Protein AF-A0A2E0IXU2-F1 (afdb_monomer)

Solvent-accessible surface area (backbone atoms only — not comparable to full-atom values): 9593 Å² total; per-residue (Å²): 137,56,73,77,74,40,90,90,52,76,89,87,77,62,71,82,81,47,65,61,58,78,76,94,76,92,84,74,60,66,67,60,42,70,77,34,56,66,55,46,37,51,55,46,48,55,49,46,57,48,31,48,39,56,74,37,98,42,75,66,11,51,50,50,39,30,53,53,7,48,77,71,77,52,38,37,70,58,35,52,55,50,52,74,75,46,93,75,61,58,44,44,58,58,43,47,55,44,60,62,29,67,60,37,50,53,23,48,53,50,51,37,44,52,29,39,80,70,61,67,69,48,94,82,55,86,49,54,38,58,56,7,38,41,36,60,88,85,40,72,46,51,29,83,93,42,65,78,44,71,56,77,51,66,49,40,48,30,50,62,71,73,65,105

Structure (mmCIF, N/CA/C/O backbone):
data_AF-A0A2E0IXU2-F1
#
_entry.id   AF-A0A2E0IXU2-F1
#
loop_
_atom_site.group_PDB
_atom_site.id
_atom_site.type_symbol
_atom_site.label_atom_id
_atom_site.label_alt_id
_atom_site.label_comp_id
_atom_site.label_asym_id
_atom_site.label_entity_id
_atom_site.label_seq_id
_atom_site.pdbx_PDB_ins_code
_atom_site.Cartn_x
_atom_site.Cartn_y
_atom_site.Cartn_z
_atom_site.occupancy
_atom_site.B_iso_or_equiv
_atom_site.auth_seq_id
_atom_site.auth_comp_id
_atom_site.auth_asym_id
_atom_site.auth_atom_id
_atom_site.pdbx_PDB_model_num
ATOM 1 N N . SER A 1 1 ? 22.592 13.723 -6.478 1.00 52.00 1 SER A N 1
ATOM 2 C CA . SER A 1 1 ? 22.986 14.379 -5.223 1.00 52.00 1 SER A CA 1
ATOM 3 C C . SER A 1 1 ? 21.880 14.140 -4.226 1.00 52.00 1 SER A C 1
ATOM 5 O O . SER A 1 1 ? 20.789 14.675 -4.400 1.00 52.00 1 SER A O 1
ATOM 7 N N . THR A 1 2 ? 22.112 13.242 -3.275 1.00 68.00 2 THR A N 1
ATOM 8 C CA . THR A 1 2 ? 21.187 12.994 -2.160 1.00 68.00 2 THR A CA 1
ATOM 9 C C . THR A 1 2 ? 21.536 13.912 -0.986 1.00 68.00 2 THR A C 1
ATOM 11 O O . THR A 1 2 ? 22.639 14.457 -0.912 1.00 68.00 2 THR A O 1
ATOM 14 N N . VAL A 1 3 ? 20.607 14.089 -0.041 1.00 72.75 3 VAL A N 1
ATOM 15 C CA . VAL A 1 3 ? 20.878 14.843 1.200 1.00 72.75 3 VAL A CA 1
ATOM 16 C C . VAL A 1 3 ? 22.057 14.222 1.967 1.00 72.75 3 VAL A C 1
ATOM 18 O O . VAL A 1 3 ? 22.884 14.957 2.499 1.00 72.75 3 VAL A O 1
ATOM 21 N N . ALA A 1 4 ? 22.193 12.891 1.941 1.00 76.56 4 ALA A N 1
ATOM 22 C CA . ALA A 1 4 ? 23.281 12.156 2.588 1.00 76.56 4 ALA A CA 1
ATOM 23 C C . ALA A 1 4 ? 24.675 12.441 1.990 1.00 76.56 4 ALA A C 1
ATOM 25 O O . ALA A 1 4 ? 25.676 12.356 2.696 1.00 76.56 4 ALA A O 1
ATOM 26 N N . GLU A 1 5 ? 24.761 12.822 0.712 1.00 82.25 5 GLU A N 1
ATOM 27 C CA . GLU A 1 5 ? 26.026 13.182 0.049 1.00 82.25 5 GLU A CA 1
ATOM 28 C C . GLU A 1 5 ? 26.480 14.623 0.352 1.00 82.25 5 GLU A C 1
ATOM 30 O O . GLU A 1 5 ? 27.558 15.043 -0.075 1.00 82.25 5 GLU A O 1
ATOM 35 N N . THR A 1 6 ? 25.674 15.408 1.076 1.00 88.00 6 THR A N 1
ATOM 36 C CA . THR A 1 6 ? 26.001 16.801 1.408 1.00 88.00 6 THR A CA 1
ATOM 37 C C . THR A 1 6 ? 27.010 16.848 2.566 1.00 88.00 6 THR A C 1
ATOM 39 O O . THR A 1 6 ? 26.725 16.310 3.636 1.00 88.00 6 THR A O 1
ATOM 42 N N . PRO A 1 7 ? 28.182 17.506 2.422 1.00 92.38 7 PRO A N 1
ATOM 43 C CA . PRO A 1 7 ? 29.169 17.592 3.498 1.00 92.38 7 PRO A CA 1
ATOM 44 C C . PRO A 1 7 ? 28.578 18.173 4.790 1.00 92.38 7 PRO A C 1
ATOM 46 O O . PRO A 1 7 ? 28.007 19.261 4.785 1.00 92.38 7 PRO A O 1
ATOM 49 N N . GLY A 1 8 ? 28.739 17.450 5.900 1.00 92.06 8 GLY A N 1
ATOM 50 C CA . GLY A 1 8 ? 28.187 17.831 7.205 1.00 92.06 8 GLY A CA 1
ATOM 51 C C . GLY A 1 8 ? 26.725 17.429 7.434 1.00 92.06 8 GLY A C 1
ATOM 52 O O . GLY A 1 8 ? 26.193 17.716 8.504 1.00 92.06 8 GLY A O 1
ATOM 53 N N . ALA A 1 9 ? 26.072 16.763 6.476 1.00 92.31 9 ALA A N 1
ATOM 54 C CA . ALA A 1 9 ? 24.782 16.129 6.714 1.00 92.31 9 ALA A CA 1
ATOM 55 C C . ALA A 1 9 ? 24.942 14.858 7.563 1.00 92.31 9 ALA A C 1
ATOM 57 O O . ALA A 1 9 ? 25.915 14.113 7.435 1.00 92.31 9 ALA A O 1
ATOM 58 N N . HIS A 1 10 ? 23.952 14.609 8.419 1.00 89.62 10 HIS A N 1
ATOM 59 C CA . HIS A 1 10 ? 23.858 13.414 9.247 1.00 89.62 10 HIS A CA 1
ATOM 60 C C . HIS A 1 10 ? 22.457 12.825 9.100 1.00 89.62 10 HIS A C 1
ATOM 62 O O . HIS A 1 10 ? 21.467 13.518 9.338 1.00 89.62 10 HIS A O 1
ATOM 68 N N . GLU A 1 11 ? 22.374 11.555 8.711 1.00 88.31 11 GLU A N 1
ATOM 69 C CA . GLU A 1 11 ? 21.107 10.832 8.691 1.00 88.31 11 GLU A CA 1
ATOM 70 C C . GLU A 1 11 ? 20.684 10.515 10.128 1.00 88.31 11 GLU A C 1
ATOM 72 O O . GLU A 1 11 ? 21.419 9.880 10.883 1.00 88.31 11 GLU A O 1
ATOM 77 N N . ILE A 1 12 ? 19.508 11.005 10.516 1.00 91.75 12 ILE A N 1
ATOM 78 C CA . ILE A 1 12 ? 18.922 10.768 11.843 1.00 91.75 12 ILE A CA 1
ATOM 79 C C . ILE A 1 12 ? 17.751 9.786 11.793 1.00 91.75 12 ILE A C 1
ATOM 81 O O . ILE A 1 12 ? 17.352 9.257 12.827 1.00 91.75 12 ILE A O 1
ATOM 85 N N . PHE A 1 13 ? 17.188 9.571 10.605 1.00 90.31 13 PHE A N 1
ATOM 86 C CA . PHE A 1 13 ? 16.049 8.704 10.363 1.00 90.31 13 PHE A CA 1
ATOM 87 C C . PHE A 1 13 ? 15.941 8.391 8.869 1.00 90.31 13 PHE A C 1
ATOM 89 O O . PHE A 1 13 ? 16.149 9.278 8.040 1.00 90.31 13 PHE A O 1
ATOM 96 N N . ASP A 1 14 ? 15.536 7.165 8.553 1.00 88.31 14 ASP A N 1
ATOM 97 C CA . ASP A 1 14 ? 15.106 6.747 7.222 1.00 88.31 14 ASP A CA 1
ATOM 98 C C . ASP A 1 14 ? 13.870 5.836 7.359 1.00 88.31 14 ASP A C 1
ATOM 100 O O . ASP A 1 14 ? 13.690 5.150 8.370 1.00 88.31 14 ASP A O 1
ATOM 104 N N . SER A 1 15 ? 12.997 5.840 6.351 1.00 89.25 15 SER A N 1
ATOM 105 C CA . SER A 1 15 ? 11.743 5.078 6.346 1.00 89.25 15 SER A CA 1
ATOM 106 C C . SER A 1 15 ? 11.907 3.561 6.497 1.00 89.25 15 SER A C 1
ATOM 108 O O . SER A 1 15 ? 10.954 2.901 6.916 1.00 89.25 15 SER A O 1
ATOM 110 N N . SER A 1 16 ? 13.085 2.992 6.226 1.00 89.00 16 SER A N 1
ATOM 111 C CA . SER A 1 16 ? 13.376 1.574 6.470 1.00 89.00 16 SER A CA 1
ATOM 112 C C . SER A 1 16 ? 13.223 1.183 7.946 1.00 89.00 16 SER A C 1
ATOM 114 O O . SER A 1 16 ? 12.970 0.019 8.253 1.00 89.00 16 SER A O 1
ATOM 116 N N . GLN A 1 17 ? 13.283 2.161 8.859 1.00 92.31 17 GLN A N 1
ATOM 117 C CA . GLN A 1 17 ? 13.093 1.975 10.299 1.00 92.31 17 GLN A CA 1
ATOM 118 C C . GLN A 1 17 ? 11.617 1.824 10.712 1.00 92.31 17 GLN A C 1
ATOM 120 O O . GLN A 1 17 ? 11.342 1.428 11.843 1.00 92.31 17 GLN A O 1
ATOM 125 N N . ILE A 1 18 ? 10.662 2.114 9.819 1.00 94.06 18 ILE A N 1
ATOM 126 C CA . ILE A 1 18 ? 9.210 1.991 10.054 1.00 94.06 18 ILE A CA 1
ATOM 127 C C . ILE A 1 18 ? 8.539 1.157 8.951 1.00 94.06 18 ILE A C 1
ATOM 129 O O . ILE A 1 18 ? 7.619 1.623 8.265 1.00 94.06 18 ILE A O 1
ATOM 133 N N . PRO A 1 19 ? 8.976 -0.095 8.736 1.00 92.56 19 PRO A N 1
ATOM 134 C CA . PRO A 1 19 ? 8.507 -0.884 7.610 1.00 92.56 19 PRO A CA 1
ATOM 135 C C . PRO A 1 19 ? 6.982 -1.037 7.645 1.00 92.56 19 PRO A C 1
ATOM 137 O O . PRO A 1 19 ? 6.364 -1.189 8.699 1.00 92.56 19 PRO A O 1
ATOM 140 N N . GLY A 1 20 ? 6.371 -0.917 6.470 1.00 94.06 20 GLY A N 1
ATOM 141 C CA . GLY A 1 20 ? 4.927 -1.000 6.291 1.00 94.06 20 GLY A CA 1
ATOM 142 C C . GLY A 1 20 ? 4.128 0.234 6.717 1.00 94.06 20 GLY A C 1
ATOM 143 O O . GLY A 1 20 ? 2.937 0.265 6.435 1.00 94.06 20 GLY A O 1
ATOM 144 N N . HIS A 1 21 ? 4.707 1.263 7.342 1.00 95.38 21 HIS A N 1
ATOM 145 C CA . HIS A 1 21 ? 3.938 2.440 7.784 1.00 95.38 21 HIS A CA 1
ATOM 146 C C . HIS A 1 21 ? 3.584 3.383 6.628 1.00 95.38 21 HIS A C 1
ATOM 148 O O . HIS A 1 21 ? 2.500 3.962 6.618 1.0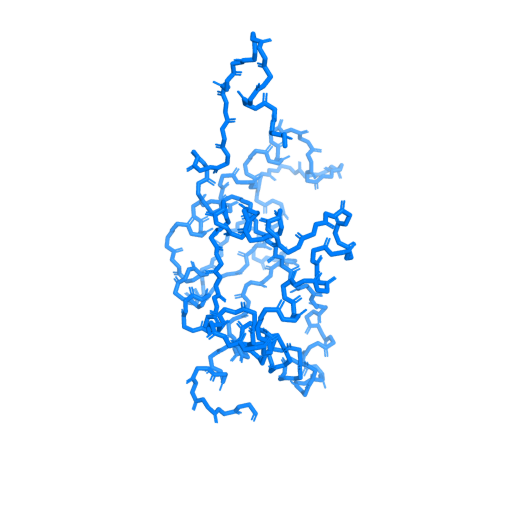0 95.38 21 HIS A O 1
ATOM 154 N N . ILE A 1 22 ? 4.467 3.494 5.635 1.00 93.31 22 ILE A N 1
ATOM 155 C CA . ILE A 1 22 ? 4.258 4.297 4.426 1.00 93.31 22 ILE A CA 1
ATOM 156 C C . ILE A 1 22 ? 3.825 3.352 3.304 1.00 93.31 22 ILE A C 1
ATOM 158 O O . ILE A 1 22 ? 4.527 2.386 3.006 1.00 93.31 22 ILE A O 1
ATOM 162 N N . LYS A 1 23 ? 2.651 3.606 2.721 1.00 93.00 23 LYS A N 1
ATOM 163 C CA . LYS A 1 23 ? 2.068 2.801 1.642 1.00 93.00 23 LYS A CA 1
ATOM 164 C C . LYS A 1 23 ? 1.467 3.732 0.596 1.00 93.00 23 LYS A C 1
ATOM 166 O O . LYS A 1 23 ? 0.636 4.568 0.948 1.00 93.00 23 LYS A O 1
ATOM 171 N N . ASP A 1 24 ? 1.818 3.533 -0.666 1.00 92.44 24 ASP A N 1
ATOM 172 C CA . ASP A 1 24 ? 1.092 4.142 -1.776 1.00 92.44 24 ASP A CA 1
ATOM 173 C C . ASP A 1 24 ? -0.108 3.265 -2.124 1.00 92.44 24 ASP A C 1
ATOM 175 O O . ASP A 1 24 ? 0.030 2.069 -2.383 1.00 92.44 24 ASP A O 1
ATOM 179 N N . LEU A 1 25 ? -1.303 3.853 -2.087 1.00 94.12 25 LEU A N 1
ATOM 180 C CA . LEU A 1 25 ? -2.561 3.136 -2.268 1.00 94.12 25 LEU A CA 1
ATOM 181 C C . LEU A 1 25 ? -3.374 3.765 -3.395 1.00 94.12 25 LEU A C 1
ATOM 183 O O . LEU A 1 25 ? -3.545 4.982 -3.455 1.00 94.12 25 LEU A O 1
ATOM 187 N N . THR A 1 26 ? -3.961 2.918 -4.239 1.00 94.50 26 THR A N 1
ATOM 188 C CA . THR A 1 26 ? -5.085 3.325 -5.087 1.00 94.50 26 THR A CA 1
ATOM 189 C C . THR A 1 26 ? -6.373 3.123 -4.300 1.00 94.50 26 THR A C 1
ATOM 191 O O . THR A 1 26 ? -6.692 2.005 -3.904 1.00 94.50 26 THR A O 1
ATOM 194 N N . LEU A 1 27 ? -7.114 4.206 -4.068 1.00 96.19 27 LEU A N 1
ATOM 195 C CA . LEU A 1 27 ? -8.357 4.186 -3.300 1.00 96.19 27 LEU A CA 1
ATOM 196 C C . LEU A 1 27 ? -9.562 4.346 -4.229 1.00 96.19 27 LEU A C 1
ATOM 198 O O . LEU A 1 27 ? -9.602 5.240 -5.074 1.00 96.19 27 LEU A O 1
ATOM 202 N N . VAL A 1 28 ? -10.567 3.494 -4.039 1.00 97.44 28 VAL A N 1
ATOM 203 C CA . VAL A 1 28 ? -11.834 3.525 -4.778 1.00 97.44 28 VAL A CA 1
ATOM 204 C C . VAL A 1 28 ? -12.980 3.525 -3.771 1.00 97.44 28 VAL A C 1
ATOM 206 O O . VAL A 1 28 ? -12.924 2.843 -2.750 1.00 97.44 28 VAL A O 1
ATOM 209 N N . ASN A 1 29 ? -14.039 4.287 -4.050 1.00 98.06 29 ASN A N 1
ATOM 210 C CA . ASN A 1 29 ? -15.242 4.259 -3.223 1.00 98.06 29 ASN A CA 1
ATOM 211 C C . ASN A 1 29 ? -15.864 2.848 -3.217 1.00 98.06 29 ASN A C 1
ATOM 213 O O . ASN A 1 29 ? -16.115 2.274 -4.278 1.00 98.06 29 ASN A O 1
ATOM 217 N N . THR A 1 30 ? -16.146 2.319 -2.024 1.00 97.31 30 THR A N 1
ATOM 218 C CA . THR A 1 30 ? -16.644 0.950 -1.829 1.00 97.31 30 THR A CA 1
ATOM 219 C C . THR A 1 30 ? -17.923 0.655 -2.616 1.00 97.31 30 THR A C 1
ATOM 221 O O . THR A 1 30 ? -18.016 -0.390 -3.257 1.00 97.31 30 THR A O 1
ATOM 224 N N . GLU A 1 31 ? -18.895 1.567 -2.624 1.00 97.88 31 GLU A N 1
ATOM 225 C CA . GLU A 1 31 ? -20.174 1.340 -3.308 1.00 97.88 31 GLU A CA 1
ATOM 226 C C . GLU A 1 31 ? -20.018 1.402 -4.829 1.00 97.88 31 GLU A C 1
ATOM 228 O O . GLU A 1 31 ? -20.569 0.564 -5.545 1.00 97.88 31 GLU A O 1
ATOM 233 N N . THR A 1 32 ? -19.182 2.315 -5.330 1.00 98.19 32 THR A N 1
ATOM 234 C CA . THR A 1 32 ? -18.818 2.352 -6.753 1.00 98.19 32 THR A CA 1
ATOM 235 C C . THR A 1 32 ? -18.161 1.049 -7.198 1.00 98.19 32 THR A C 1
ATOM 237 O O . THR A 1 32 ? -18.524 0.525 -8.254 1.00 98.19 32 THR A O 1
ATOM 240 N N . LEU A 1 33 ? -17.222 0.514 -6.410 1.00 98.00 33 LEU A N 1
ATOM 241 C CA . LEU A 1 33 ? -16.508 -0.720 -6.739 1.00 98.00 33 LEU A CA 1
ATOM 242 C C . LEU A 1 33 ? -17.441 -1.938 -6.733 1.00 98.00 33 LEU A C 1
ATOM 244 O O . LEU A 1 33 ? -17.409 -2.727 -7.675 1.00 98.00 33 LEU A O 1
ATOM 248 N N . LYS A 1 34 ? -18.326 -2.056 -5.733 1.00 97.44 34 LYS A N 1
ATOM 249 C CA . LYS A 1 34 ? -19.350 -3.117 -5.671 1.00 97.44 34 LYS A CA 1
ATOM 250 C C . LYS A 1 34 ? -20.308 -3.065 -6.859 1.00 97.44 34 LYS A C 1
ATOM 252 O O . LYS A 1 34 ? -20.623 -4.098 -7.441 1.00 97.44 34 LYS A O 1
ATOM 257 N N . ALA A 1 35 ? -20.768 -1.868 -7.222 1.00 98.44 35 ALA A N 1
ATOM 258 C CA . ALA A 1 35 ? -21.675 -1.681 -8.351 1.00 98.44 35 ALA A CA 1
ATOM 259 C C . ALA A 1 35 ? -20.990 -1.921 -9.707 1.00 98.44 35 ALA A C 1
ATOM 261 O O . ALA A 1 35 ? -21.666 -2.247 -10.681 1.00 98.44 35 ALA A O 1
ATOM 262 N N . ASN A 1 36 ? -19.660 -1.779 -9.781 1.00 97.88 36 ASN A N 1
ATOM 263 C CA . ASN A 1 36 ? -18.897 -1.878 -11.024 1.00 97.88 36 ASN A CA 1
ATOM 264 C C . ASN A 1 36 ? -17.642 -2.761 -10.872 1.00 97.88 36 ASN A C 1
ATOM 266 O O . ASN A 1 36 ? -16.528 -2.246 -10.971 1.00 97.88 36 ASN A O 1
ATOM 270 N N . PRO A 1 37 ? -17.763 -4.095 -10.728 1.00 97.69 37 PRO A N 1
ATOM 271 C CA . PRO A 1 37 ? -16.594 -4.962 -10.549 1.00 97.69 37 PRO A CA 1
ATOM 272 C C . PRO A 1 37 ? -15.591 -4.920 -11.711 1.00 97.69 37 PRO A C 1
ATOM 274 O O . PRO A 1 37 ? -14.396 -5.137 -11.523 1.00 97.69 37 P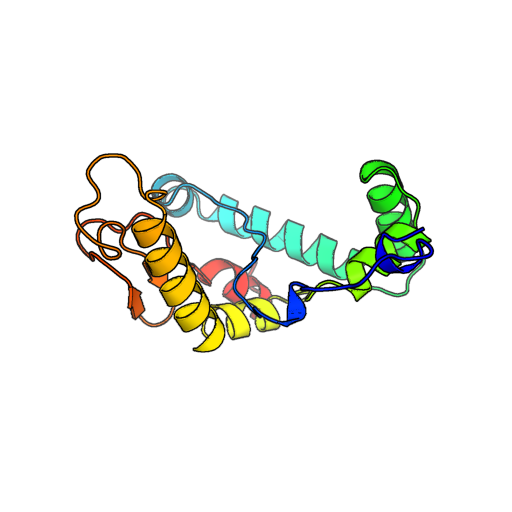RO A O 1
ATOM 277 N N . ALA A 1 38 ? -16.055 -4.591 -12.921 1.00 98.19 38 ALA A N 1
ATOM 278 C CA . ALA A 1 38 ? -15.186 -4.378 -14.077 1.00 98.19 38 ALA A CA 1
ATOM 279 C C . ALA A 1 38 ? -14.163 -3.247 -13.855 1.00 98.19 38 ALA A C 1
ATOM 281 O O . ALA A 1 38 ? -13.064 -3.319 -14.398 1.00 98.19 38 ALA A O 1
ATOM 282 N N . LEU A 1 39 ? -14.486 -2.241 -13.028 1.00 98.19 39 LEU A N 1
ATOM 283 C CA . LEU A 1 39 ? -13.549 -1.185 -12.643 1.00 98.19 39 LEU A CA 1
ATOM 284 C C . LEU A 1 39 ? -12.372 -1.759 -11.848 1.00 98.19 39 LEU A C 1
ATOM 286 O O . LEU A 1 39 ? -11.227 -1.462 -12.170 1.00 98.19 39 LEU A O 1
ATOM 290 N N . GLY A 1 40 ? -12.646 -2.599 -10.844 1.00 97.88 40 GLY A N 1
ATOM 291 C CA . GLY A 1 40 ? -11.607 -3.238 -10.033 1.00 97.88 40 GLY A CA 1
ATOM 292 C C . GLY A 1 40 ? -10.674 -4.099 -10.877 1.00 97.88 40 GLY A C 1
ATOM 293 O O . GLY A 1 40 ? -9.456 -3.967 -10.781 1.00 97.88 40 GLY A O 1
ATOM 294 N N . LYS A 1 41 ? -11.247 -4.901 -11.783 1.00 98.31 41 LYS A N 1
ATOM 295 C CA . LYS A 1 41 ? -10.468 -5.709 -12.731 1.00 98.31 41 LYS A CA 1
ATOM 296 C C . LYS A 1 41 ? -9.581 -4.853 -13.631 1.00 98.31 41 LYS A C 1
ATOM 298 O O . LYS A 1 41 ? -8.402 -5.147 -13.771 1.00 98.31 41 LYS A O 1
ATOM 303 N N . ALA A 1 42 ? -10.134 -3.788 -14.212 1.00 98.19 42 ALA A N 1
ATOM 304 C CA . ALA A 1 42 ? -9.394 -2.912 -15.114 1.00 98.19 42 ALA A CA 1
ATOM 305 C C . ALA A 1 42 ? -8.252 -2.174 -14.401 1.00 98.19 42 ALA A C 1
ATOM 307 O O . ALA A 1 42 ? -7.145 -2.121 -14.928 1.00 98.19 42 ALA A O 1
ATOM 308 N N . LEU A 1 43 ? -8.500 -1.636 -13.200 1.00 98.00 43 LEU A N 1
ATOM 309 C CA . LEU A 1 43 ? -7.479 -0.936 -12.415 1.00 98.00 43 LEU A CA 1
ATOM 310 C C . LEU A 1 43 ? -6.339 -1.875 -12.013 1.00 98.00 43 LEU A C 1
ATOM 312 O O . LEU A 1 43 ? -5.175 -1.538 -12.215 1.00 98.00 43 LEU A O 1
ATOM 316 N N . VAL A 1 44 ? -6.663 -3.056 -11.480 1.00 98.19 44 VAL A N 1
ATOM 317 C CA . VAL A 1 44 ? -5.648 -4.027 -11.048 1.00 98.19 44 VAL A CA 1
ATOM 318 C C . VAL A 1 44 ? -4.903 -4.633 -12.237 1.00 98.19 44 VAL A C 1
ATOM 320 O O . VAL A 1 44 ? -3.682 -4.756 -12.179 1.00 98.19 44 VAL A O 1
ATOM 323 N N . GLY A 1 45 ? -5.602 -4.960 -13.327 1.00 98.00 45 GLY A N 1
ATOM 324 C CA . GLY A 1 45 ? -4.982 -5.468 -14.550 1.00 98.00 45 GLY A CA 1
ATOM 325 C C . GLY A 1 45 ? -3.985 -4.477 -15.138 1.00 98.00 45 GLY A C 1
ATOM 326 O O . GLY A 1 45 ? -2.814 -4.809 -15.295 1.00 98.00 45 GLY A O 1
ATOM 327 N N . ALA A 1 46 ? -4.410 -3.229 -15.352 1.00 97.69 46 ALA A N 1
ATOM 328 C CA . ALA A 1 46 ? -3.526 -2.186 -15.870 1.00 97.69 46 ALA A CA 1
ATOM 329 C C . ALA A 1 46 ? -2.328 -1.919 -14.941 1.00 97.69 46 ALA A C 1
ATOM 331 O O . ALA A 1 46 ? -1.214 -1.691 -15.416 1.00 97.69 46 ALA A O 1
ATOM 332 N N . TRP A 1 47 ? -2.535 -1.963 -13.620 1.00 97.62 47 TRP A N 1
ATOM 333 C CA . TRP A 1 47 ? -1.454 -1.800 -12.650 1.00 97.62 47 TRP A CA 1
ATOM 334 C C . TRP A 1 47 ? -0.390 -2.891 -12.785 1.00 97.62 47 TRP A C 1
ATOM 336 O O . TRP A 1 47 ? 0.792 -2.568 -12.885 1.00 97.62 47 TRP A O 1
ATOM 346 N N . TYR A 1 48 ? -0.784 -4.168 -12.833 1.00 97.75 48 TYR A N 1
ATOM 347 C CA . TYR A 1 48 ? 0.183 -5.266 -12.907 1.00 97.75 48 TYR A CA 1
ATOM 348 C C . TYR A 1 48 ? 0.788 -5.471 -14.298 1.00 97.75 48 TYR A C 1
ATOM 350 O O . TYR A 1 48 ? 1.943 -5.886 -14.381 1.00 97.75 48 TYR A O 1
ATOM 358 N N . GLU A 1 49 ? 0.095 -5.099 -15.376 1.00 96.19 49 GLU A N 1
ATOM 359 C CA . GLU A 1 49 ? 0.716 -4.963 -16.702 1.00 96.19 49 GLU A CA 1
ATOM 360 C C . GLU A 1 49 ? 1.852 -3.930 -16.668 1.00 96.19 49 GLU A C 1
ATOM 362 O O . GLU A 1 49 ? 2.966 -4.201 -17.121 1.00 96.19 49 GLU A O 1
ATOM 367 N N . MET A 1 50 ? 1.605 -2.764 -16.060 1.00 95.56 50 MET A N 1
ATOM 368 C CA . MET A 1 50 ? 2.621 -1.722 -15.918 1.00 95.56 50 MET A CA 1
ATOM 369 C C . MET A 1 50 ? 3.759 -2.144 -14.981 1.00 95.56 50 MET A C 1
ATOM 371 O O . MET A 1 50 ? 4.920 -1.924 -15.316 1.00 95.56 50 MET A O 1
ATOM 375 N N . MET A 1 51 ? 3.464 -2.789 -13.847 1.00 96.44 51 MET A N 1
ATOM 376 C CA . MET A 1 51 ? 4.490 -3.308 -12.929 1.00 96.44 51 MET A CA 1
ATOM 377 C C . MET A 1 51 ? 5.382 -4.361 -13.593 1.00 96.44 51 MET A C 1
ATOM 379 O O . MET A 1 51 ? 6.588 -4.374 -13.340 1.00 96.44 51 MET A O 1
ATOM 383 N N . ALA A 1 52 ? 4.820 -5.212 -14.459 1.00 96.31 52 ALA A N 1
ATOM 384 C CA . ALA A 1 52 ? 5.587 -6.197 -15.216 1.00 96.31 52 ALA A CA 1
ATOM 385 C C . ALA A 1 52 ? 6.585 -5.522 -16.168 1.00 96.31 52 ALA A C 1
ATOM 387 O O . ALA A 1 52 ? 7.764 -5.878 -16.168 1.00 96.31 52 ALA A O 1
ATOM 388 N N . ASP A 1 53 ? 6.151 -4.506 -16.920 1.00 96.56 53 ASP A N 1
ATOM 389 C CA . ASP A 1 53 ? 7.047 -3.706 -17.764 1.00 96.56 53 ASP A CA 1
ATOM 390 C C . ASP A 1 53 ? 8.090 -2.953 -16.921 1.00 96.56 53 ASP A C 1
ATOM 392 O O . ASP A 1 53 ? 9.281 -2.956 -17.245 1.00 96.56 53 ASP A O 1
ATOM 396 N N . LEU A 1 54 ? 7.662 -2.336 -15.816 1.00 96.00 54 LEU A N 1
ATOM 397 C CA . LEU A 1 54 ? 8.505 -1.535 -14.929 1.00 96.00 54 LEU A CA 1
ATOM 398 C C . LEU A 1 54 ? 9.631 -2.357 -14.293 1.00 96.00 54 LEU A C 1
ATOM 400 O O . LEU A 1 54 ? 10.766 -1.881 -14.231 1.00 96.00 54 LEU A O 1
ATOM 404 N N . GLY A 1 55 ? 9.329 -3.572 -13.831 1.00 94.88 55 GLY A N 1
ATOM 405 C CA . GLY A 1 55 ? 10.280 -4.474 -13.177 1.00 94.88 55 GLY A CA 1
ATOM 406 C C . GLY A 1 55 ? 11.160 -5.274 -14.142 1.00 94.88 55 GLY A C 1
ATOM 407 O O . GLY A 1 55 ? 12.127 -5.903 -13.713 1.00 94.88 55 GLY A O 1
ATOM 408 N N . ALA A 1 56 ? 10.862 -5.264 -15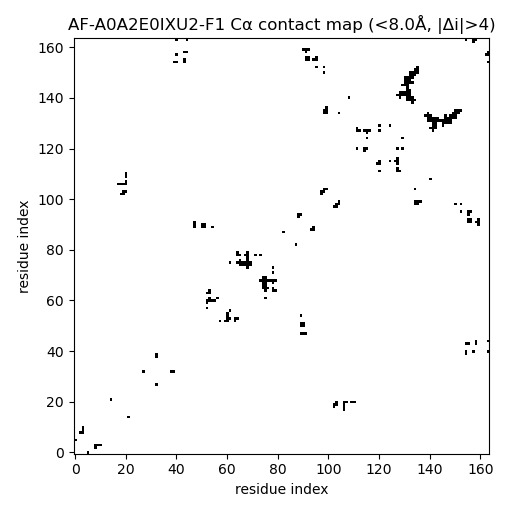.444 1.00 95.69 56 ALA A N 1
ATOM 409 C CA . ALA A 1 56 ? 11.595 -6.057 -16.422 1.00 95.69 56 ALA A CA 1
ATOM 410 C C . ALA A 1 56 ? 12.927 -5.407 -16.842 1.00 95.69 56 ALA A C 1
ATOM 412 O O . ALA A 1 56 ? 13.003 -4.213 -17.161 1.00 95.69 56 ALA A O 1
ATOM 413 N N . ASP A 1 57 ? 13.984 -6.217 -16.964 1.00 95.00 57 ASP A N 1
ATOM 414 C CA . ASP A 1 57 ? 15.233 -5.814 -17.625 1.00 95.00 57 ASP A CA 1
ATOM 415 C C . ASP A 1 57 ? 15.144 -6.016 -19.147 1.00 95.00 57 ASP A C 1
ATOM 417 O O . ASP A 1 57 ? 15.818 -6.840 -19.766 1.00 95.00 57 ASP A O 1
ATOM 421 N N . THR A 1 58 ? 14.232 -5.272 -19.768 1.00 96.94 58 THR A N 1
ATOM 422 C CA . THR A 1 58 ? 14.013 -5.269 -21.219 1.00 96.94 58 THR A CA 1
ATOM 423 C C . THR A 1 58 ? 14.204 -3.866 -21.785 1.00 96.94 58 THR A C 1
ATOM 425 O O . THR A 1 58 ? 14.280 -2.880 -21.050 1.00 96.94 58 THR A O 1
ATOM 428 N N . ALA A 1 59 ? 14.273 -3.748 -23.117 1.00 97.25 59 ALA A N 1
ATOM 429 C CA . ALA A 1 59 ? 14.267 -2.437 -23.770 1.00 97.25 59 ALA A CA 1
ATOM 430 C C . ALA A 1 59 ? 13.020 -1.627 -23.381 1.00 97.25 59 ALA A C 1
ATOM 432 O O . ALA A 1 59 ? 13.143 -0.467 -22.998 1.00 97.25 59 ALA A O 1
ATOM 433 N N . LYS A 1 60 ? 11.853 -2.284 -23.364 1.00 96.31 60 LYS A N 1
ATOM 434 C CA . LYS A 1 60 ? 10.590 -1.687 -22.935 1.00 96.31 60 LYS A CA 1
ATOM 435 C C . LYS A 1 60 ? 10.639 -1.211 -21.481 1.00 96.31 60 LYS A C 1
ATOM 437 O O . LYS A 1 60 ? 10.276 -0.071 -21.213 1.00 96.31 60 LYS A O 1
ATOM 442 N N . GLY A 1 61 ? 11.144 -2.032 -20.559 1.00 97.31 61 GLY A N 1
ATOM 443 C CA . GLY A 1 61 ? 11.268 -1.636 -19.154 1.00 97.31 61 GLY A CA 1
ATOM 444 C C . GLY A 1 61 ? 12.203 -0.442 -18.953 1.00 97.31 61 GLY A C 1
ATOM 445 O O . GLY A 1 61 ? 11.885 0.480 -18.202 1.00 97.31 61 GLY A O 1
ATOM 446 N N . ARG A 1 62 ? 13.318 -0.381 -19.696 1.00 97.19 62 ARG A N 1
ATOM 447 C CA . ARG A 1 62 ? 14.207 0.794 -19.689 1.00 97.19 62 ARG A CA 1
ATOM 448 C C . ARG A 1 62 ? 13.523 2.052 -20.220 1.00 97.19 62 ARG A C 1
ATOM 450 O O . ARG A 1 62 ? 13.740 3.120 -19.655 1.00 97.19 62 ARG A O 1
ATOM 457 N N . GLU A 1 63 ? 12.710 1.940 -21.269 1.00 97.38 63 GLU A N 1
ATOM 458 C CA . GLU A 1 63 ? 11.912 3.058 -21.794 1.00 97.38 63 GLU A CA 1
ATOM 459 C C . GLU A 1 63 ? 10.878 3.544 -20.772 1.00 97.38 63 GLU A C 1
ATOM 461 O O . GLU A 1 63 ? 10.763 4.747 -20.553 1.00 97.38 63 GLU A O 1
ATOM 466 N N . VAL A 1 64 ? 10.176 2.626 -20.099 1.00 97.06 64 VAL A N 1
ATOM 467 C CA . VAL A 1 64 ? 9.208 2.962 -19.040 1.00 97.06 64 VAL A CA 1
ATOM 468 C C . VAL A 1 64 ? 9.896 3.680 -17.879 1.00 97.06 64 VAL A C 1
ATOM 470 O O . VAL A 1 64 ? 9.443 4.748 -17.471 1.00 97.06 64 VAL A O 1
ATOM 473 N N . ARG A 1 65 ? 11.028 3.162 -17.386 1.00 97.69 65 ARG A N 1
ATOM 474 C CA . ARG A 1 65 ? 11.800 3.804 -16.306 1.00 97.69 65 ARG A CA 1
ATOM 475 C C . ARG A 1 65 ? 12.380 5.156 -16.718 1.00 97.69 65 ARG A C 1
ATOM 477 O O . ARG A 1 65 ? 12.437 6.064 -15.896 1.00 97.69 65 ARG A O 1
ATOM 484 N N . ALA A 1 66 ? 12.785 5.321 -17.978 1.00 97.31 66 ALA A N 1
ATOM 485 C CA . ALA A 1 66 ? 13.224 6.615 -18.495 1.00 97.31 66 ALA A CA 1
ATOM 486 C C . ALA A 1 66 ? 12.073 7.629 -18.534 1.00 97.31 66 ALA A C 1
ATOM 488 O O . ALA A 1 66 ? 12.220 8.726 -18.002 1.00 97.31 66 ALA A O 1
ATOM 489 N N . TYR A 1 67 ? 10.922 7.235 -19.082 1.00 97.19 67 TYR A N 1
ATOM 490 C CA . TYR A 1 67 ? 9.728 8.077 -19.151 1.00 97.19 67 TYR A CA 1
ATOM 491 C C . TYR A 1 67 ? 9.248 8.515 -17.760 1.00 97.19 67 TYR A C 1
ATOM 493 O O . TYR A 1 67 ? 9.008 9.698 -17.526 1.00 97.19 67 TYR A O 1
ATOM 501 N N . LEU A 1 68 ? 9.148 7.577 -16.814 1.00 95.44 68 LEU A N 1
ATOM 502 C CA . LEU A 1 68 ? 8.736 7.877 -15.439 1.00 95.44 68 LEU A CA 1
ATOM 503 C C . LEU A 1 68 ? 9.780 8.711 -14.690 1.00 95.44 68 LEU A C 1
ATOM 505 O O . LEU A 1 68 ? 9.406 9.575 -13.897 1.00 95.44 68 LEU A O 1
ATOM 509 N N . GLY A 1 69 ? 11.070 8.516 -14.973 1.00 96.19 69 GLY A N 1
ATOM 510 C CA . GLY A 1 69 ? 12.125 9.374 -14.446 1.00 96.19 69 GLY A CA 1
ATOM 511 C C . GLY A 1 69 ? 12.008 10.819 -14.922 1.00 96.19 69 GLY A C 1
ATOM 512 O O . GLY A 1 69 ? 12.062 11.727 -14.096 1.00 96.19 69 GLY A O 1
ATOM 513 N N . GLU A 1 70 ? 11.763 11.044 -16.215 1.00 96.50 70 GLU A N 1
ATOM 514 C CA . GLU A 1 70 ? 11.507 12.390 -16.750 1.00 96.50 70 GLU A CA 1
ATOM 515 C C . GLU A 1 70 ? 10.250 13.014 -16.126 1.00 96.50 70 GLU A C 1
ATOM 517 O O . GLU A 1 70 ? 10.288 14.156 -15.664 1.00 96.50 70 GLU A O 1
ATOM 522 N N . ALA A 1 71 ? 9.156 12.251 -16.038 1.00 95.00 71 ALA A N 1
ATOM 523 C CA . ALA A 1 71 ? 7.909 12.700 -15.415 1.00 95.00 71 ALA A CA 1
ATOM 524 C C . ALA A 1 71 ? 8.075 13.048 -13.923 1.00 95.00 71 ALA A C 1
ATOM 526 O O . ALA A 1 71 ? 7.387 13.933 -13.417 1.00 95.00 71 ALA A O 1
ATOM 527 N N . SER A 1 72 ? 9.016 12.394 -13.238 1.00 90.94 72 SER A N 1
ATOM 528 C CA . SER A 1 72 ? 9.346 12.626 -11.825 1.00 90.94 72 SER A CA 1
ATOM 529 C C . SER A 1 72 ? 10.406 13.720 -11.618 1.00 90.94 72 SER A C 1
ATOM 531 O O . SER A 1 72 ? 10.893 13.904 -10.503 1.00 90.94 72 SER A O 1
ATOM 533 N N . GLY A 1 73 ? 10.792 14.451 -12.673 1.00 92.00 73 GLY A N 1
ATOM 534 C CA . GLY A 1 73 ? 11.770 15.544 -12.596 1.00 92.00 73 GLY A CA 1
ATOM 535 C C . GLY A 1 73 ? 13.221 15.085 -12.424 1.00 92.00 73 GLY A C 1
ATOM 536 O O . GLY A 1 73 ? 14.062 15.852 -11.957 1.00 92.00 73 GLY A O 1
ATOM 537 N N . THR A 1 74 ? 13.518 13.839 -12.785 1.00 91.62 74 THR A N 1
ATOM 538 C CA . THR A 1 74 ? 14.854 13.237 -12.766 1.00 91.62 74 THR A CA 1
ATOM 539 C C . THR A 1 74 ? 15.186 12.672 -14.157 1.00 91.62 74 THR A C 1
ATOM 541 O O . THR A 1 74 ? 14.746 13.206 -15.173 1.00 91.62 74 THR A O 1
ATOM 544 N N . GLY A 1 75 ? 15.984 11.611 -14.232 1.00 93.88 75 GLY A N 1
ATOM 545 C CA . GLY A 1 75 ? 16.141 10.761 -15.411 1.00 93.88 75 GLY A CA 1
ATOM 546 C C . GLY A 1 75 ? 16.110 9.287 -15.012 1.00 93.88 75 GLY A C 1
ATOM 547 O O . GLY A 1 75 ? 15.937 8.964 -13.837 1.00 93.88 75 GLY A O 1
ATOM 548 N N . ARG A 1 76 ? 16.319 8.382 -15.976 1.00 95.25 76 ARG A N 1
ATOM 549 C CA . ARG A 1 76 ? 16.251 6.925 -15.747 1.00 95.25 76 ARG A CA 1
ATOM 550 C C . ARG A 1 76 ? 17.055 6.463 -14.527 1.00 95.25 76 ARG A C 1
ATOM 552 O O . ARG A 1 76 ? 16.504 5.777 -13.682 1.00 95.25 76 ARG A O 1
ATOM 559 N N . GLU A 1 77 ? 18.324 6.861 -14.424 1.00 94.69 77 GLU A N 1
ATOM 560 C CA . GLU A 1 77 ? 19.203 6.441 -13.319 1.00 94.69 77 GLU A CA 1
ATOM 561 C C . GLU A 1 77 ? 18.713 6.949 -11.959 1.00 94.69 77 GLU A C 1
ATOM 563 O O . GLU A 1 77 ? 18.750 6.222 -10.974 1.00 94.69 77 GLU A O 1
ATOM 568 N N . GLY A 1 78 ? 18.212 8.186 -11.898 1.00 91.94 78 GLY A N 1
ATOM 569 C CA . GLY A 1 78 ? 17.674 8.732 -10.655 1.00 91.94 78 GLY A CA 1
ATOM 570 C C . GLY A 1 78 ? 16.350 8.085 -10.250 1.00 91.94 78 GLY A C 1
ATOM 571 O O . GLY A 1 78 ? 16.096 7.938 -9.060 1.00 91.94 78 GLY A O 1
ATOM 572 N N . TYR A 1 79 ? 15.530 7.667 -11.216 1.00 94.88 79 TYR A N 1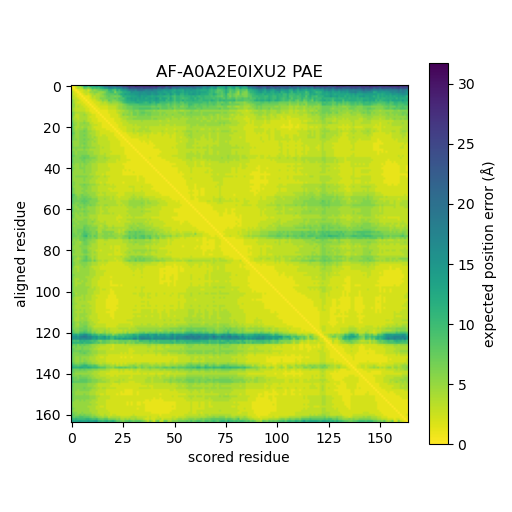
ATOM 573 C CA . TYR A 1 79 ? 14.311 6.906 -10.948 1.00 94.88 79 TYR A CA 1
ATOM 574 C C . TYR A 1 79 ? 14.615 5.468 -10.520 1.00 94.88 79 TYR A C 1
ATOM 576 O O . TYR A 1 79 ? 14.037 4.986 -9.554 1.00 94.88 79 TYR A O 1
ATOM 584 N N . GLU A 1 80 ? 15.577 4.803 -11.166 1.00 94.75 80 GLU A N 1
ATOM 585 C CA . GLU A 1 80 ? 16.078 3.487 -10.744 1.00 94.75 80 GLU A CA 1
ATOM 586 C C . GLU A 1 80 ? 16.618 3.545 -9.303 1.00 94.75 80 GLU A C 1
ATOM 588 O O . GLU A 1 80 ? 16.229 2.723 -8.479 1.00 94.75 80 GLU A O 1
ATOM 593 N N . ALA A 1 81 ? 17.374 4.588 -8.944 1.00 91.81 81 ALA A N 1
ATOM 594 C CA . ALA A 1 81 ? 17.829 4.794 -7.567 1.00 91.81 81 ALA A CA 1
ATOM 595 C C . ALA A 1 81 ? 16.679 5.015 -6.561 1.00 91.81 81 ALA A C 1
ATOM 597 O O . ALA A 1 81 ? 16.793 4.619 -5.403 1.00 91.81 81 ALA A O 1
ATOM 598 N N . GLN A 1 82 ? 15.569 5.641 -6.976 1.00 89.94 82 GLN A N 1
ATOM 599 C CA . GLN A 1 82 ? 14.369 5.740 -6.136 1.00 89.94 82 GLN A CA 1
ATOM 600 C C . GLN A 1 82 ? 13.722 4.367 -5.944 1.00 89.94 82 GLN A C 1
ATOM 602 O O . GLN A 1 82 ? 13.397 4.014 -4.813 1.00 89.94 82 GLN A O 1
ATOM 607 N N . LEU A 1 83 ? 13.562 3.587 -7.022 1.00 92.38 83 LEU A N 1
ATOM 608 C CA . LEU A 1 83 ? 13.000 2.231 -6.967 1.00 92.38 83 LEU A CA 1
ATOM 609 C C . LEU A 1 83 ? 13.814 1.315 -6.045 1.00 92.38 83 LEU A C 1
ATOM 611 O O . LEU A 1 83 ? 13.218 0.562 -5.280 1.00 92.38 83 LEU A O 1
ATOM 615 N N . ASP A 1 84 ? 15.144 1.423 -6.057 1.00 90.69 84 ASP A N 1
ATOM 616 C CA . ASP A 1 84 ? 16.033 0.647 -5.180 1.00 90.69 84 ASP A CA 1
ATOM 617 C C . ASP A 1 84 ? 15.824 0.957 -3.687 1.00 90.69 84 ASP A C 1
ATOM 619 O O . ASP A 1 84 ? 16.028 0.094 -2.831 1.00 90.69 84 ASP A O 1
ATOM 623 N N . GLY A 1 85 ? 15.393 2.180 -3.364 1.00 87.62 85 GLY A N 1
ATOM 624 C CA . GLY A 1 85 ? 15.052 2.598 -2.003 1.00 87.62 85 GLY A CA 1
ATOM 625 C C . GLY A 1 85 ? 13.632 2.225 -1.566 1.00 87.62 85 GLY A C 1
ATOM 626 O O . GLY A 1 85 ? 13.278 2.442 -0.407 1.00 87.62 85 GLY A O 1
ATOM 627 N N . MET A 1 86 ? 12.804 1.682 -2.464 1.00 88.88 86 MET A N 1
ATOM 628 C CA . MET A 1 86 ? 11.392 1.392 -2.211 1.00 88.88 86 MET A CA 1
ATOM 629 C C . MET A 1 86 ? 11.112 -0.110 -2.203 1.00 88.88 86 MET A C 1
ATOM 631 O O . MET A 1 86 ? 11.596 -0.885 -3.028 1.00 88.88 86 MET A O 1
ATOM 635 N N . LYS A 1 87 ? 10.241 -0.546 -1.288 1.00 91.88 87 LYS A N 1
ATOM 636 C CA . LYS A 1 87 ? 9.689 -1.901 -1.341 1.00 91.88 87 LYS A CA 1
ATOM 637 C C . LYS A 1 87 ? 8.576 -1.947 -2.384 1.00 91.88 87 LYS A C 1
ATOM 639 O O . LYS A 1 87 ? 7.428 -1.631 -2.094 1.00 91.88 87 LYS A O 1
ATOM 644 N N . MET A 1 88 ? 8.926 -2.375 -3.590 1.00 94.19 88 MET A N 1
ATOM 645 C CA . MET A 1 88 ? 7.962 -2.559 -4.672 1.00 94.19 88 MET A CA 1
ATOM 646 C C . MET A 1 88 ? 7.229 -3.902 -4.552 1.00 94.19 88 MET A C 1
ATOM 648 O O . MET A 1 88 ? 7.839 -4.944 -4.290 1.00 94.19 88 MET A O 1
ATOM 652 N N . PHE A 1 89 ? 5.918 -3.881 -4.798 1.00 96.25 89 PHE A N 1
ATOM 653 C CA . PHE A 1 89 ? 5.064 -5.067 -4.896 1.00 96.25 89 PHE A CA 1
ATOM 654 C C . PHE A 1 89 ? 4.769 -5.364 -6.371 1.00 96.25 89 PHE A C 1
ATOM 656 O O . PHE A 1 89 ? 3.683 -5.091 -6.873 1.00 96.25 89 PHE A O 1
ATOM 663 N N . TYR A 1 90 ? 5.778 -5.873 -7.084 1.00 96.88 90 TYR A N 1
ATOM 664 C CA . TYR A 1 90 ? 5.707 -6.089 -8.536 1.00 96.88 90 TYR A CA 1
ATOM 665 C C . TYR A 1 90 ? 4.692 -7.157 -8.967 1.00 96.88 90 TYR A C 1
ATOM 667 O O . TYR A 1 90 ? 4.290 -7.173 -10.128 1.00 96.88 90 TYR A O 1
ATOM 675 N N . THR A 1 91 ? 4.295 -8.056 -8.062 1.00 97.56 91 THR A N 1
ATOM 676 C CA . THR A 1 91 ? 3.346 -9.137 -8.346 1.00 97.56 91 THR A CA 1
ATOM 677 C C . THR A 1 91 ? 2.118 -9.054 -7.440 1.00 97.56 91 THR A C 1
ATOM 679 O O . THR A 1 91 ? 2.236 -8.571 -6.307 1.00 97.56 91 THR A O 1
ATOM 682 N N . PRO A 1 92 ? 0.958 -9.562 -7.900 1.00 97.94 92 PRO A N 1
ATOM 683 C CA . PRO A 1 92 ? -0.245 -9.624 -7.079 1.00 97.94 92 PRO A CA 1
ATOM 684 C C . PRO A 1 92 ? -0.027 -10.373 -5.766 1.00 97.94 92 PRO A C 1
ATOM 686 O O . PRO A 1 92 ? -0.372 -9.844 -4.712 1.00 97.94 92 PRO A O 1
ATOM 689 N N . ASP A 1 93 ? 0.623 -11.540 -5.813 1.00 98.25 93 ASP A N 1
ATOM 690 C CA . ASP A 1 93 ? 0.907 -12.352 -4.624 1.00 98.25 93 ASP A CA 1
ATOM 691 C C . ASP A 1 93 ? 1.699 -11.573 -3.570 1.00 98.25 93 ASP A C 1
ATOM 693 O O . ASP A 1 93 ? 1.329 -11.559 -2.402 1.00 98.25 93 ASP A O 1
ATOM 697 N N . ALA A 1 94 ? 2.737 -10.833 -3.980 1.00 97.81 94 ALA A N 1
ATOM 698 C CA . ALA A 1 94 ? 3.556 -10.069 -3.043 1.00 97.81 94 ALA A CA 1
ATOM 699 C C . ALA A 1 94 ? 2.755 -8.970 -2.324 1.00 97.81 94 ALA A C 1
ATOM 701 O O . ALA A 1 94 ? 2.999 -8.698 -1.146 1.00 97.81 94 ALA A O 1
ATOM 702 N N . ALA A 1 95 ? 1.814 -8.324 -3.021 1.00 97.44 95 ALA A N 1
ATOM 703 C CA . ALA A 1 95 ? 0.933 -7.328 -2.417 1.00 97.44 95 ALA A CA 1
ATOM 704 C C . ALA A 1 95 ? -0.089 -7.975 -1.470 1.00 97.44 95 ALA A C 1
ATOM 706 O O . ALA A 1 95 ? -0.313 -7.462 -0.373 1.00 97.44 95 ALA A O 1
ATOM 707 N N . ILE A 1 96 ? -0.687 -9.101 -1.870 1.00 97.94 96 ILE A N 1
ATOM 708 C CA . ILE A 1 96 ? -1.658 -9.852 -1.057 1.00 97.94 96 ILE A CA 1
ATOM 709 C C . ILE A 1 96 ? -1.002 -10.358 0.228 1.00 97.94 96 ILE A C 1
ATOM 711 O O . ILE A 1 96 ? -1.557 -10.144 1.310 1.00 97.94 96 ILE A O 1
ATOM 715 N N . ASP A 1 97 ? 0.183 -10.959 0.121 1.00 98.12 97 ASP A N 1
ATOM 716 C CA . ASP A 1 97 ? 0.968 -11.455 1.253 1.00 98.12 97 ASP A CA 1
ATOM 717 C C . ASP A 1 97 ? 1.241 -10.336 2.256 1.00 98.12 97 ASP A C 1
ATOM 719 O O . ASP A 1 97 ? 1.027 -10.501 3.458 1.00 98.12 97 ASP A O 1
ATOM 723 N N . PHE A 1 98 ? 1.669 -9.165 1.773 1.00 97.50 98 PHE A N 1
ATOM 724 C CA . PHE A 1 98 ? 1.925 -8.025 2.644 1.00 97.50 98 PHE A CA 1
ATOM 725 C C . PHE A 1 98 ? 0.650 -7.514 3.312 1.00 97.50 98 PHE A C 1
ATOM 727 O O . PHE A 1 98 ? 0.623 -7.383 4.533 1.00 97.50 98 PHE A O 1
ATOM 734 N N . ILE A 1 99 ? -0.411 -7.249 2.552 1.00 97.38 99 ILE A N 1
ATOM 735 C CA . ILE A 1 99 ? -1.658 -6.694 3.094 1.00 97.38 99 ILE A CA 1
ATOM 736 C C . ILE A 1 99 ? -2.335 -7.651 4.088 1.00 97.38 99 ILE A C 1
ATOM 738 O O . ILE A 1 99 ? -2.979 -7.192 5.029 1.00 97.38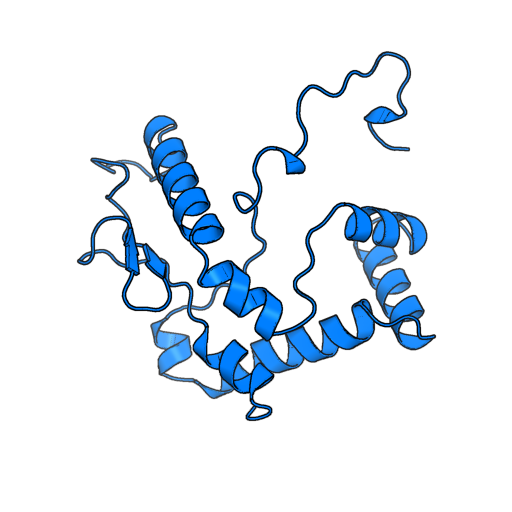 99 ILE A O 1
ATOM 742 N N . SER A 1 100 ? -2.144 -8.960 3.926 1.00 97.25 100 SER A N 1
ATOM 743 C CA . SER A 1 100 ? -2.674 -9.987 4.834 1.00 97.25 100 SER A CA 1
ATOM 744 C C . SER A 1 100 ? -1.765 -10.262 6.043 1.00 97.25 100 SER A C 1
ATOM 746 O O . SER A 1 100 ? -2.133 -11.036 6.928 1.00 97.25 100 SER A O 1
ATOM 748 N N . SER A 1 101 ? -0.575 -9.657 6.093 1.00 97.44 101 SER A N 1
ATOM 749 C CA . SER A 1 101 ? 0.426 -9.913 7.132 1.00 97.44 101 SER A CA 1
ATOM 750 C C . SER A 1 101 ? 0.147 -9.175 8.442 1.00 97.44 101 SER A C 1
ATOM 752 O O . SER A 1 101 ? -0.450 -8.096 8.472 1.00 97.44 101 SER A O 1
ATOM 754 N N . ASP A 1 102 ? 0.699 -9.707 9.534 1.00 97.38 102 ASP A N 1
ATOM 755 C CA . ASP A 1 102 ? 0.721 -9.005 10.820 1.00 97.38 102 ASP A CA 1
ATOM 756 C C . ASP A 1 102 ? 1.504 -7.694 10.748 1.00 97.38 102 ASP A C 1
ATOM 758 O O . ASP A 1 102 ? 1.094 -6.718 11.364 1.00 97.38 102 ASP A O 1
ATOM 762 N N . GLN A 1 103 ? 2.548 -7.613 9.916 1.00 96.94 103 GLN A N 1
ATOM 763 C CA . GLN A 1 103 ? 3.300 -6.373 9.723 1.00 96.94 103 GLN A CA 1
ATOM 764 C C . GLN A 1 103 ? 2.412 -5.239 9.191 1.00 96.94 103 GLN A C 1
ATOM 766 O O . GLN A 1 103 ? 2.503 -4.112 9.677 1.00 96.94 103 GLN A O 1
ATOM 771 N N . ALA A 1 104 ? 1.557 -5.501 8.197 1.00 97.19 104 ALA A N 1
ATOM 772 C CA . ALA A 1 104 ? 0.660 -4.474 7.666 1.00 97.19 104 ALA A CA 1
ATOM 773 C C . ALA A 1 104 ? -0.401 -4.056 8.692 1.00 97.19 104 ALA A C 1
ATOM 775 O O . ALA A 1 104 ? -0.708 -2.862 8.796 1.00 97.19 104 ALA A O 1
ATOM 776 N N . TYR A 1 105 ? -0.917 -5.021 9.456 1.00 98.00 105 TYR A N 1
ATOM 777 C CA . TYR A 1 105 ? -1.886 -4.787 10.521 1.00 98.00 105 TYR A CA 1
ATOM 778 C C . TYR A 1 105 ? -1.289 -3.945 11.658 1.00 98.00 105 TYR A C 1
ATOM 780 O O . TYR A 1 105 ? -1.824 -2.888 11.984 1.00 98.00 105 TYR A O 1
ATOM 788 N N . GLU A 1 106 ? -0.144 -4.353 12.209 1.00 98.19 106 GLU A N 1
ATOM 789 C CA . GLU A 1 106 ? 0.575 -3.643 13.275 1.00 98.19 106 GLU A CA 1
ATOM 790 C C . GLU A 1 106 ? 1.016 -2.245 12.833 1.00 98.19 106 GLU A C 1
ATOM 792 O O . GLU A 1 106 ? 0.881 -1.282 13.588 1.00 98.19 106 GLU A O 1
ATOM 797 N N . ALA A 1 107 ? 1.483 -2.094 11.589 1.00 97.94 107 ALA A N 1
ATOM 798 C CA . ALA A 1 107 ? 1.835 -0.784 11.054 1.00 97.94 107 ALA A CA 1
ATOM 799 C C . ALA A 1 107 ? 0.618 0.150 10.995 1.00 97.94 107 ALA A C 1
ATOM 801 O O . ALA A 1 107 ? 0.733 1.326 11.335 1.00 97.94 107 ALA A O 1
ATOM 802 N N . MET A 1 108 ? -0.562 -0.339 10.593 1.00 97.94 108 MET A N 1
ATOM 803 C CA . MET A 1 108 ? -1.769 0.496 10.623 1.00 97.94 108 MET A CA 1
ATOM 804 C C . MET A 1 108 ? -2.293 0.754 12.030 1.00 97.94 108 MET A C 1
ATOM 806 O O . MET A 1 108 ? -2.812 1.845 12.267 1.00 97.94 108 MET A O 1
ATOM 810 N N . ASP A 1 109 ? -2.129 -0.190 12.957 1.00 98.12 109 ASP A N 1
ATOM 811 C CA . ASP A 1 109 ? -2.416 0.027 14.375 1.00 98.12 109 ASP A CA 1
ATOM 812 C C . ASP A 1 109 ? -1.547 1.161 14.938 1.00 98.12 109 ASP A C 1
ATOM 814 O O . ASP A 1 109 ? -2.051 2.104 15.546 1.00 98.12 109 ASP A O 1
ATOM 818 N N . SER A 1 110 ? -0.252 1.162 14.623 1.00 98.12 110 SER A N 1
ATOM 819 C CA . SER A 1 110 ? 0.643 2.262 14.984 1.00 98.12 110 SER A CA 1
ATOM 820 C C . SER A 1 110 ? 0.225 3.588 14.337 1.00 98.12 110 SER A C 1
ATOM 822 O O . SER A 1 110 ? 0.111 4.608 15.021 1.00 98.12 110 SER A O 1
ATOM 824 N N . VAL A 1 111 ? -0.084 3.588 13.033 1.00 97.00 111 VAL A N 1
ATOM 825 C CA . VAL A 1 111 ? -0.492 4.801 12.302 1.00 97.00 111 VAL A CA 1
ATOM 826 C C . VAL A 1 111 ? -1.772 5.408 12.877 1.00 97.00 111 VAL A C 1
ATOM 828 O O . VAL A 1 111 ? -1.827 6.628 13.048 1.00 97.00 111 VAL A O 1
ATOM 831 N N . ARG A 1 112 ? -2.798 4.611 13.202 1.00 96.69 112 ARG A N 1
ATOM 832 C CA . ARG A 1 112 ? -4.046 5.148 13.782 1.00 96.69 112 ARG A CA 1
ATOM 833 C C . ARG A 1 112 ? -3.830 5.697 15.197 1.00 96.69 112 ARG A C 1
ATOM 835 O O . ARG A 1 112 ? -4.394 6.742 15.515 1.00 96.69 112 ARG A O 1
ATOM 842 N N . GLN A 1 113 ? -2.982 5.056 16.010 1.00 97.69 113 GLN A N 1
ATOM 843 C CA . GLN A 1 113 ? -2.635 5.536 17.354 1.00 97.69 113 GLN A CA 1
ATOM 844 C C . GLN A 1 113 ? -1.898 6.870 17.270 1.00 97.69 113 GLN A C 1
ATOM 846 O O . GLN A 1 113 ? -2.339 7.860 17.849 1.00 97.69 113 GLN A O 1
ATOM 851 N N . PHE A 1 114 ? -0.849 6.937 16.447 1.00 96.38 114 PHE A N 1
ATOM 852 C CA . PHE A 1 114 ? -0.130 8.179 16.177 1.00 96.38 114 PHE A CA 1
ATOM 853 C C . PHE A 1 114 ? -1.069 9.278 15.669 1.00 96.38 114 PHE A C 1
ATOM 855 O O . PHE A 1 114 ? -1.025 10.413 16.143 1.00 96.38 114 PHE A O 1
ATOM 862 N N . SER A 1 115 ? -1.953 8.949 14.726 1.00 95.69 115 SER A N 1
ATOM 863 C CA . SER A 1 115 ? -2.899 9.912 14.162 1.00 95.69 115 SER A CA 1
ATOM 864 C C . SER A 1 115 ? -3.834 10.473 15.229 1.00 95.69 115 SER A C 1
ATOM 866 O O . SER A 1 115 ? -4.087 11.674 15.239 1.00 95.69 115 SER A O 1
ATOM 868 N N . PHE A 1 116 ? -4.30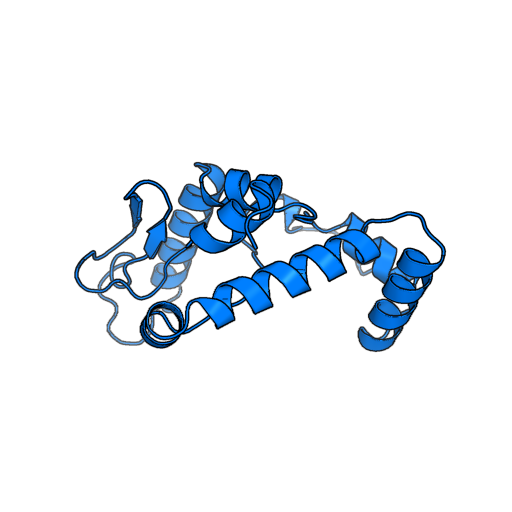8 9.651 16.165 1.00 96.50 116 PHE A N 1
ATOM 869 C CA . PHE A 1 116 ? -5.099 10.127 17.297 1.00 96.50 116 PHE A CA 1
ATOM 870 C C . PHE A 1 116 ? -4.279 11.007 18.246 1.00 96.50 116 PHE A C 1
ATOM 872 O O . PHE A 1 116 ? -4.685 12.131 18.540 1.00 96.50 116 PHE A O 1
ATOM 879 N N . GLU A 1 117 ? -3.097 10.549 18.665 1.00 96.31 117 GLU A N 1
AT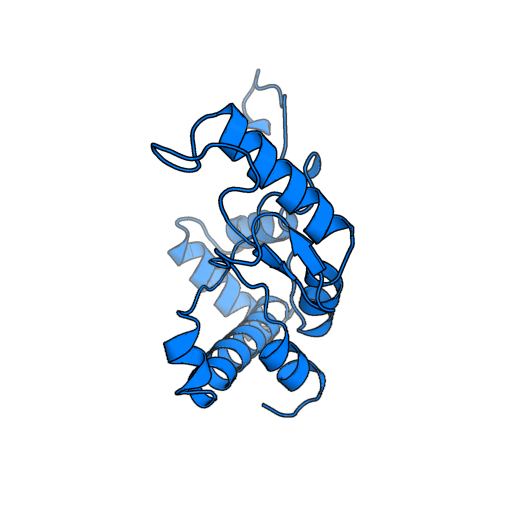OM 880 C CA . GLU A 1 117 ? -2.203 11.295 19.562 1.00 96.31 117 GLU A CA 1
ATOM 881 C C . GLU A 1 117 ? -1.818 12.675 19.015 1.00 96.31 117 GLU A C 1
ATOM 883 O O . GLU A 1 117 ? -1.574 13.610 19.781 1.00 96.31 117 GLU A O 1
ATOM 888 N N . LYS A 1 118 ? -1.743 12.814 17.687 1.00 96.25 118 LYS A N 1
ATOM 889 C CA . LYS A 1 118 ? -1.433 14.075 17.001 1.00 96.25 118 LYS A CA 1
ATOM 890 C C . LYS A 1 118 ? -2.666 14.864 16.558 1.00 96.25 118 LYS A C 1
ATOM 892 O O . LYS A 1 118 ? -2.500 15.921 15.955 1.00 96.25 118 LYS A O 1
ATOM 897 N N . GLY A 1 119 ? -3.879 14.392 16.850 1.00 93.94 119 GLY A N 1
ATOM 898 C CA . GLY A 1 119 ? -5.125 15.072 16.479 1.00 93.94 119 GLY A CA 1
ATOM 899 C C . GLY A 1 119 ? -5.422 15.073 14.973 1.00 93.94 119 GLY A C 1
ATOM 900 O O . GLY A 1 119 ? -6.101 15.967 14.481 1.00 93.94 119 GLY A O 1
ATOM 901 N N . LEU A 1 120 ? -4.908 14.092 14.228 1.00 94.19 120 LEU A N 1
ATOM 902 C CA . LEU A 1 120 ? -5.036 13.963 12.770 1.00 94.19 120 LEU A CA 1
ATOM 903 C C . LEU A 1 120 ? -6.288 13.188 12.324 1.00 94.19 120 LEU A C 1
ATOM 905 O O . LEU A 1 120 ? -6.604 13.187 11.139 1.00 94.19 120 LEU A O 1
ATOM 909 N N . LEU A 1 121 ? -7.022 12.555 13.249 1.00 89.94 121 LEU A N 1
ATOM 910 C CA . LEU A 1 121 ? -8.278 11.845 12.945 1.00 89.94 121 LEU A CA 1
ATOM 911 C C . LEU A 1 121 ? -9.506 12.770 12.820 1.00 89.94 121 LEU A C 1
ATOM 913 O O . LEU A 1 121 ? -10.622 12.290 12.635 1.00 89.94 121 LEU A O 1
ATOM 917 N N . GLY A 1 122 ? -9.297 14.088 12.886 1.00 79.12 122 GLY A N 1
ATOM 918 C CA . GLY A 1 122 ? -10.340 15.104 12.765 1.00 79.12 122 GLY A CA 1
ATOM 919 C C . GLY A 1 122 ? -10.901 15.581 14.106 1.00 79.12 122 GLY A C 1
ATOM 920 O O . GLY A 1 122 ? -10.687 14.983 15.163 1.00 79.12 122 GLY A O 1
ATOM 921 N N . GLU A 1 123 ? -11.623 16.701 14.058 1.00 78.19 123 GLU A N 1
ATOM 922 C CA . GLU A 1 123 ? -12.309 17.253 15.226 1.00 78.19 123 GLU A CA 1
ATOM 923 C C . GLU A 1 123 ? -13.421 16.293 15.679 1.00 78.19 123 GLU A C 1
ATOM 925 O O . GLU A 1 123 ? -14.346 16.000 14.926 1.00 78.19 123 GLU A O 1
ATOM 930 N N . GLY A 1 124 ? -13.334 15.794 16.917 1.00 79.50 124 GLY A N 1
ATOM 931 C CA . GLY A 1 124 ? -14.365 14.938 17.519 1.00 79.50 124 GLY A CA 1
ATOM 932 C C . GLY A 1 124 ? -14.047 13.441 17.581 1.00 79.50 124 GLY A C 1
ATOM 933 O O . GLY A 1 124 ? -14.847 12.695 18.144 1.00 79.50 124 GLY A O 1
ATOM 934 N N . ALA A 1 125 ? -12.887 12.993 17.088 1.00 91.12 125 ALA A N 1
ATOM 935 C CA . ALA A 1 125 ? -12.421 11.632 17.350 1.00 91.12 125 ALA A CA 1
ATOM 936 C C . ALA A 1 125 ? -12.192 11.435 18.861 1.00 91.12 125 ALA A C 1
ATOM 938 O O . ALA A 1 125 ? -11.345 12.094 19.462 1.00 91.12 125 ALA A O 1
ATOM 939 N N . ALA A 1 126 ? -12.964 10.542 19.487 1.00 91.62 126 ALA A N 1
ATOM 940 C CA . ALA A 1 126 ? -12.878 10.276 20.927 1.00 91.62 126 ALA A CA 1
ATOM 941 C C . ALA A 1 126 ? -11.741 9.304 21.302 1.00 91.62 126 ALA A C 1
ATOM 943 O O . ALA A 1 126 ? -11.312 9.275 22.455 1.00 91.62 126 ALA A O 1
ATOM 944 N N . SER A 1 127 ? -11.261 8.511 20.339 1.00 96.12 127 SER A N 1
ATOM 945 C CA . SER A 1 127 ? -10.140 7.577 20.487 1.00 96.12 127 SER A CA 1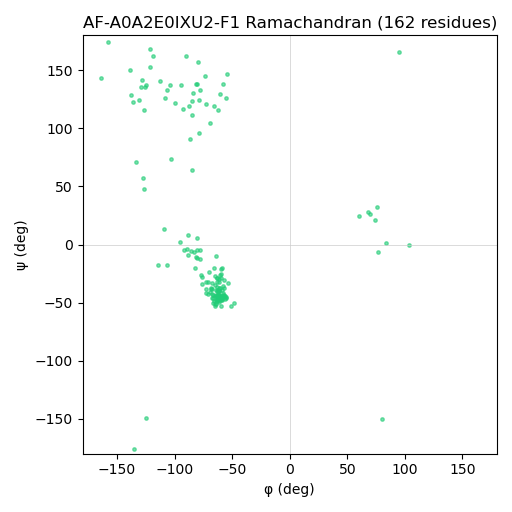
ATOM 946 C C . SER A 1 127 ? -9.515 7.247 19.124 1.00 96.12 127 SER A C 1
ATOM 948 O O . SER A 1 127 ? -10.056 7.601 18.073 1.00 96.12 127 SER A O 1
ATOM 950 N N . ALA A 1 128 ? -8.405 6.501 19.137 1.00 96.88 128 ALA A N 1
ATOM 951 C CA . ALA A 1 128 ? -7.804 5.910 17.939 1.00 96.88 128 ALA A CA 1
ATOM 952 C C . ALA A 1 128 ? -8.694 4.859 17.249 1.00 96.88 128 ALA A C 1
ATOM 954 O O . ALA A 1 128 ? -8.369 4.414 16.148 1.00 96.88 128 ALA A O 1
ATOM 955 N N . ASP A 1 129 ? -9.795 4.447 17.886 1.00 96.56 129 ASP A N 1
ATOM 956 C CA . ASP A 1 129 ? -10.768 3.502 17.330 1.00 96.56 129 ASP A CA 1
ATOM 957 C C . ASP A 1 129 ? -11.873 4.201 16.528 1.00 96.56 129 ASP A C 1
ATOM 959 O O . ASP A 1 129 ? -12.703 3.526 15.934 1.00 96.56 129 ASP A O 1
ATOM 963 N N . PHE A 1 130 ? -11.894 5.540 16.483 1.00 95.12 130 PHE A N 1
ATOM 964 C CA . PHE A 1 130 ? -12.973 6.309 15.852 1.00 95.12 130 PHE A CA 1
ATOM 965 C C . PHE A 1 130 ? -13.262 5.900 14.397 1.00 95.12 130 PHE A C 1
ATOM 967 O O . PHE A 1 130 ? -14.410 5.959 13.963 1.00 95.12 130 PHE A O 1
ATOM 974 N N . VAL A 1 131 ? -12.238 5.485 13.646 1.00 94.56 131 VAL A N 1
ATOM 975 C CA . VAL A 1 131 ? -12.368 4.981 12.274 1.00 94.56 131 VAL A CA 1
ATOM 976 C C . VAL A 1 131 ? -12.135 3.476 12.259 1.00 94.56 131 VAL A C 1
ATOM 978 O O . VAL A 1 131 ? -11.080 3.013 12.688 1.00 94.56 131 VAL A O 1
ATOM 981 N N . GLY A 1 132 ? -13.086 2.731 11.698 1.00 97.19 132 GLY A N 1
ATOM 982 C CA . GLY A 1 132 ? -12.929 1.313 11.408 1.00 97.19 132 GLY A CA 1
ATOM 983 C C . GLY A 1 132 ? -12.099 1.063 10.144 1.00 97.19 132 GLY A C 1
ATOM 984 O O . GLY A 1 132 ? -12.343 1.679 9.095 1.00 97.19 132 GLY A O 1
ATOM 985 N N . ILE A 1 133 ? -11.142 0.139 10.244 1.00 98.19 133 ILE A N 1
ATOM 986 C CA . ILE A 1 133 ? -10.246 -0.301 9.170 1.00 98.19 133 ILE A CA 1
ATOM 987 C C . ILE A 1 133 ? -10.333 -1.823 9.045 1.00 98.19 133 ILE A C 1
ATOM 989 O O . ILE A 1 133 ? -9.940 -2.549 9.956 1.00 98.19 133 ILE A O 1
ATOM 993 N N . GLU A 1 134 ? -10.823 -2.293 7.904 1.00 98.25 134 GLU A N 1
ATOM 994 C CA . GLU A 1 134 ? -10.981 -3.715 7.591 1.00 98.25 134 GLU A CA 1
ATOM 995 C C . GLU A 1 134 ? -9.767 -4.250 6.820 1.00 98.25 134 GLU A C 1
ATOM 997 O O . GLU A 1 134 ? -9.273 -3.610 5.885 1.00 98.25 134 GLU A O 1
ATOM 1002 N N . PHE A 1 135 ? -9.314 -5.439 7.205 1.00 98.12 135 PHE A N 1
ATOM 1003 C CA . PHE A 1 135 ? -8.240 -6.210 6.583 1.00 98.12 135 PHE A CA 1
ATOM 1004 C C . PHE A 1 135 ? -8.768 -7.562 6.081 1.00 98.12 135 PHE A C 1
ATOM 1006 O O . PHE A 1 135 ? -9.808 -8.030 6.553 1.00 98.12 135 PHE A O 1
ATOM 1013 N N . PRO A 1 136 ? -8.038 -8.240 5.175 1.00 95.69 136 PRO A N 1
ATOM 1014 C CA . PRO A 1 136 ? -8.375 -9.600 4.770 1.00 95.69 136 PRO A CA 1
ATOM 1015 C C . PRO A 1 136 ? -8.497 -10.559 5.964 1.00 95.69 136 PRO A C 1
ATOM 1017 O O . PRO A 1 136 ? -7.764 -10.446 6.950 1.00 95.69 136 PRO A O 1
ATOM 1020 N N . GLY A 1 137 ? -9.403 -11.533 5.852 1.00 91.00 137 GLY A N 1
ATOM 1021 C CA . GLY A 1 137 ? -9.643 -12.527 6.903 1.00 91.00 137 GLY A CA 1
ATOM 1022 C C . GLY A 1 137 ? -10.447 -11.997 8.094 1.00 91.00 137 GLY A C 1
ATOM 1023 O O . GLY A 1 137 ? -10.196 -12.425 9.218 1.00 91.00 137 GLY A O 1
ATOM 1024 N N . ASP A 1 138 ? -11.372 -11.062 7.850 1.00 88.44 138 ASP A N 1
ATOM 1025 C CA . ASP A 1 138 ? -12.308 -10.494 8.837 1.00 88.44 138 ASP A CA 1
ATOM 1026 C C . ASP A 1 138 ? -11.625 -9.793 10.030 1.00 88.44 138 ASP A C 1
ATOM 1028 O O . ASP A 1 138 ? -12.189 -9.663 11.117 1.00 88.44 138 ASP A O 1
ATOM 1032 N N . ARG A 1 139 ? -10.384 -9.328 9.842 1.00 96.50 139 ARG A N 1
ATOM 1033 C CA . ARG A 1 139 ? -9.632 -8.578 10.856 1.00 96.50 139 ARG A CA 1
ATOM 1034 C C . ARG A 1 139 ? -10.021 -7.105 10.803 1.00 96.50 139 ARG A C 1
ATOM 1036 O O . ARG A 1 139 ? -9.958 -6.489 9.741 1.00 96.50 139 ARG A O 1
ATOM 1043 N N . ILE A 1 140 ? -10.350 -6.518 11.952 1.00 98.12 140 ILE A N 1
ATOM 1044 C CA . ILE A 1 140 ? -10.745 -5.108 12.045 1.00 98.12 140 ILE A CA 1
ATOM 1045 C C . ILE A 1 140 ? -9.934 -4.390 13.126 1.00 98.12 140 ILE A C 1
ATOM 1047 O O . ILE A 1 140 ? -9.758 -4.895 14.233 1.00 98.12 140 ILE A O 1
ATOM 1051 N N . LEU A 1 141 ? -9.466 -3.186 12.795 1.00 98.25 141 LEU A N 1
ATOM 1052 C CA . LEU A 1 141 ? -9.006 -2.182 13.754 1.00 98.25 141 LEU A CA 1
ATOM 1053 C C . LEU A 1 141 ? -10.071 -1.093 13.903 1.00 98.25 141 LEU A C 1
ATOM 1055 O O . LEU A 1 141 ? -10.596 -0.609 12.903 1.00 98.25 141 LEU A O 1
ATOM 1059 N N . GLY A 1 142 ? -10.328 -0.655 15.135 1.00 97.12 142 GLY A N 1
ATOM 1060 C CA . G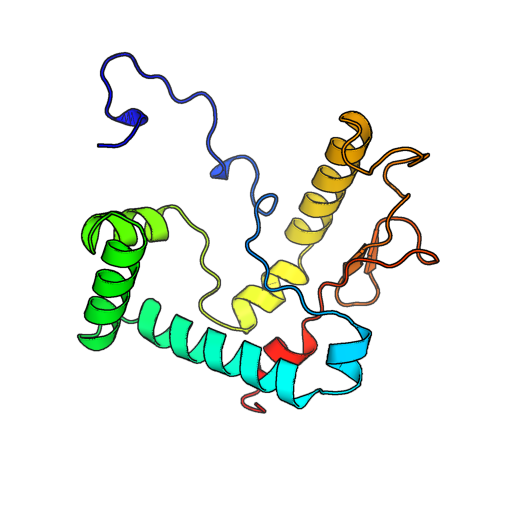LY A 1 142 ? -11.257 0.436 15.428 1.00 97.12 142 GLY A CA 1
ATOM 1061 C C . GLY A 1 142 ? -12.733 0.025 15.432 1.00 97.12 142 GLY A C 1
ATOM 1062 O O . GLY A 1 142 ? -13.074 -1.096 15.798 1.00 97.12 142 GLY A O 1
ATOM 1063 N N . ASP A 1 143 ? -13.613 0.962 15.083 1.00 95.81 143 ASP A N 1
ATOM 1064 C CA . ASP A 1 143 ? -15.067 0.814 15.186 1.00 95.81 143 ASP A CA 1
ATOM 1065 C C . ASP A 1 143 ? -15.686 0.117 13.959 1.00 95.81 143 ASP A C 1
ATOM 1067 O O . ASP A 1 143 ? -15.777 0.690 12.870 1.00 95.81 143 ASP A O 1
ATOM 1071 N N . GLU A 1 144 ? -16.183 -1.108 14.152 1.00 95.88 144 GLU A N 1
ATOM 1072 C CA . GLU A 1 144 ? -16.890 -1.900 13.131 1.00 95.88 144 GLU A CA 1
ATOM 1073 C C . GLU A 1 144 ? -18.160 -1.213 12.596 1.00 95.88 144 GLU A C 1
ATOM 1075 O O . GLU A 1 144 ? -18.579 -1.454 11.462 1.00 95.88 144 GLU A O 1
ATOM 1080 N N . SER A 1 145 ? -18.779 -0.328 13.382 1.00 95.75 145 SER A N 1
ATOM 1081 C CA . SER A 1 145 ? -19.947 0.444 12.950 1.00 95.75 145 SER A CA 1
ATOM 1082 C C . SER A 1 145 ? -19.582 1.660 12.091 1.00 95.75 145 SER A C 1
ATOM 1084 O O . SER A 1 145 ? -20.455 2.225 11.428 1.00 95.75 145 SER A O 1
ATOM 1086 N N . ASN A 1 146 ? -18.294 2.024 12.033 1.00 94.88 146 ASN A N 1
ATOM 1087 C CA . ASN A 1 146 ? -17.763 3.154 11.271 1.00 94.88 146 ASN A CA 1
ATOM 1088 C C . ASN A 1 146 ? -16.604 2.741 10.336 1.00 94.88 146 ASN A C 1
ATOM 1090 O O . ASN A 1 146 ? -15.548 3.383 10.287 1.00 94.88 146 ASN A O 1
ATOM 1094 N N . LEU A 1 147 ? -16.798 1.660 9.572 1.00 96.44 147 LEU A N 1
ATOM 1095 C CA . LEU A 1 147 ? -15.827 1.149 8.595 1.00 96.44 147 LEU A CA 1
ATOM 1096 C C . LEU A 1 147 ? -15.677 2.080 7.377 1.00 96.44 147 LEU A C 1
ATOM 1098 O O . LEU A 1 147 ? -16.509 2.065 6.458 1.00 96.44 147 LEU A O 1
ATOM 1102 N N . ASN A 1 148 ? -14.574 2.833 7.329 1.00 95.06 148 ASN A N 1
ATOM 1103 C CA . ASN A 1 148 ? -14.286 3.801 6.259 1.00 95.06 148 ASN A CA 1
ATOM 1104 C C . ASN A 1 148 ? -13.074 3.440 5.391 1.00 95.06 148 ASN A C 1
ATOM 1106 O O . ASN A 1 148 ? -12.962 3.960 4.281 1.00 95.06 148 ASN A O 1
ATOM 1110 N N . LEU A 1 149 ? -12.197 2.541 5.845 1.00 96.88 149 LEU A N 1
ATOM 1111 C CA . LEU A 1 149 ? -11.066 2.044 5.061 1.00 96.88 149 LEU A CA 1
ATOM 1112 C C . LEU A 1 149 ? -11.107 0.517 4.999 1.00 96.88 149 LEU A C 1
ATOM 1114 O O . LEU A 1 149 ? -11.355 -0.141 6.004 1.00 96.88 149 LEU A O 1
ATOM 1118 N N . ARG A 1 150 ? -10.878 -0.040 3.808 1.00 97.75 150 ARG A N 1
ATOM 1119 C CA . ARG A 1 150 ? -10.897 -1.485 3.564 1.00 97.75 150 ARG A CA 1
ATOM 1120 C C . ARG A 1 150 ? -9.713 -1.859 2.696 1.00 97.75 150 ARG A C 1
ATOM 1122 O O . ARG A 1 150 ? -9.573 -1.328 1.593 1.00 97.75 150 ARG A O 1
ATOM 1129 N N . PHE A 1 151 ? -8.885 -2.767 3.183 1.00 97.56 151 PHE A N 1
ATOM 1130 C CA . PHE A 1 151 ? -7.860 -3.412 2.382 1.00 97.56 151 PHE A CA 1
ATOM 1131 C C . PHE A 1 151 ? -8.468 -4.629 1.681 1.00 97.56 151 PHE A C 1
ATOM 1133 O O . PHE A 1 151 ? -8.505 -5.727 2.226 1.00 97.56 151 PHE A O 1
ATOM 1140 N N . ASP A 1 152 ? -8.978 -4.409 0.470 1.00 95.38 152 ASP A N 1
ATOM 1141 C CA . ASP A 1 152 ? -9.619 -5.440 -0.350 1.00 95.38 152 ASP A CA 1
ATOM 1142 C C . ASP A 1 152 ? -8.604 -6.104 -1.295 1.00 95.38 152 ASP A C 1
ATOM 1144 O O . ASP A 1 152 ? -8.041 -5.458 -2.183 1.00 95.38 152 ASP A O 1
ATOM 1148 N N . THR A 1 153 ? -8.368 -7.406 -1.120 1.00 96.75 153 THR A N 1
ATOM 1149 C CA . THR A 1 153 ? -7.457 -8.198 -1.963 1.00 96.75 153 THR A CA 1
ATOM 1150 C C . THR A 1 153 ? -8.151 -8.868 -3.146 1.00 96.75 153 THR A C 1
ATOM 1152 O O . THR A 1 153 ? -7.463 -9.433 -3.994 1.00 96.75 153 THR A O 1
ATOM 1155 N N . THR A 1 154 ? -9.480 -8.777 -3.266 1.00 96.88 154 THR A N 1
ATOM 1156 C CA . THR A 1 154 ? -10.291 -9.573 -4.206 1.00 96.88 154 THR A CA 1
ATOM 1157 C C . THR A 1 154 ? -9.759 -9.527 -5.638 1.00 96.88 154 THR A C 1
ATOM 1159 O O . THR A 1 154 ? -9.512 -10.562 -6.252 1.00 96.88 154 THR A O 1
ATOM 1162 N N . TYR A 1 155 ? -9.540 -8.331 -6.185 1.00 98.00 155 TYR A N 1
ATOM 1163 C CA . TYR A 1 155 ? -9.110 -8.177 -7.579 1.00 98.00 155 TYR A CA 1
ATOM 1164 C C . TYR A 1 155 ? -7.628 -8.505 -7.785 1.00 98.00 155 TYR A C 1
ATOM 1166 O O . TYR A 1 155 ? -7.254 -8.958 -8.864 1.00 98.00 155 TYR A O 1
ATOM 1174 N N . MET A 1 156 ? -6.786 -8.324 -6.762 1.00 98.12 156 MET A N 1
ATOM 1175 C CA . MET A 1 156 ? -5.395 -8.786 -6.813 1.00 98.12 156 MET A CA 1
ATOM 1176 C C . MET A 1 156 ? -5.336 -10.313 -6.800 1.00 98.12 156 MET A C 1
ATOM 1178 O O . MET A 1 156 ? -4.557 -10.884 -7.553 1.00 98.12 156 MET A O 1
ATOM 1182 N N . GLN A 1 157 ? -6.201 -10.978 -6.028 1.00 98.25 157 GLN A N 1
ATOM 1183 C CA . GLN A 1 157 ? -6.304 -12.436 -6.044 1.00 98.25 157 GLN A CA 1
ATOM 1184 C C . GLN A 1 157 ? -6.732 -12.935 -7.425 1.00 98.25 157 GLN A C 1
ATOM 1186 O O . GLN A 1 157 ? -6.110 -13.837 -7.969 1.00 98.25 157 GLN A O 1
ATOM 1191 N N . MET A 1 158 ? -7.713 -12.280 -8.058 1.00 98.31 158 MET A N 1
ATOM 1192 C CA . MET A 1 158 ? -8.070 -12.595 -9.447 1.00 98.31 158 MET A CA 1
ATOM 1193 C C . MET A 1 158 ? -6.877 -12.459 -10.403 1.00 98.31 158 MET A C 1
ATOM 1195 O O . MET A 1 158 ? -6.751 -13.255 -11.326 1.00 98.31 158 MET A O 1
ATOM 1199 N N . ALA A 1 159 ? -6.003 -11.472 -10.194 1.00 98.19 159 ALA A N 1
ATOM 1200 C CA . ALA A 1 159 ? -4.789 -11.300 -10.989 1.00 98.19 159 ALA A CA 1
ATOM 1201 C C . ALA A 1 159 ? -3.784 -12.438 -10.767 1.00 98.19 159 ALA A C 1
ATOM 1203 O O . ALA A 1 159 ? -3.271 -12.982 -11.744 1.00 98.19 159 ALA A O 1
ATOM 1204 N N . ALA A 1 160 ? -3.544 -12.820 -9.508 1.00 98.00 160 ALA A N 1
ATOM 1205 C CA . ALA A 1 160 ? -2.694 -13.957 -9.143 1.00 98.00 160 ALA A CA 1
ATOM 1206 C C . ALA A 1 160 ? -3.202 -15.268 -9.768 1.00 98.00 160 ALA A C 1
ATOM 1208 O O . ALA A 1 160 ? -2.430 -16.049 -10.322 1.00 98.00 160 ALA A O 1
ATOM 1209 N N . ASP A 1 161 ? -4.522 -15.460 -9.759 1.00 97.81 161 ASP A N 1
ATOM 1210 C CA . ASP A 1 161 ? -5.188 -16.655 -10.277 1.00 97.81 161 ASP A CA 1
ATOM 1211 C C . ASP A 1 161 ? -5.299 -16.674 -11.817 1.00 97.81 161 ASP A C 1
ATOM 1213 O O . ASP A 1 161 ? -5.797 -17.645 -12.392 1.00 97.81 161 ASP A O 1
ATOM 1217 N N . GLY A 1 162 ? -4.879 -15.606 -12.510 1.00 95.44 162 GLY A N 1
ATOM 1218 C CA . GLY A 1 162 ? -5.026 -15.467 -13.964 1.00 95.44 162 GLY A CA 1
ATOM 1219 C C . GLY A 1 162 ? -6.482 -15.315 -14.430 1.00 95.44 162 GLY A C 1
ATOM 1220 O O . GLY A 1 162 ? -6.825 -15.718 -15.541 1.00 95.44 162 GLY A O 1
ATOM 1221 N N . ALA A 1 163 ? -7.344 -14.764 -13.575 1.00 95.06 163 ALA A N 1
ATOM 1222 C CA . ALA A 1 163 ? -8.793 -14.660 -13.748 1.00 95.06 163 ALA A CA 1
ATOM 1223 C C . ALA A 1 163 ? -9.304 -13.225 -14.018 1.00 95.06 163 ALA A C 1
ATOM 1225 O O . ALA A 1 163 ? -10.513 -12.977 -13.903 1.00 95.06 163 ALA A O 1
ATOM 1226 N N . LEU A 1 164 ? -8.409 -12.278 -14.333 1.00 87.56 164 LEU A N 1
ATOM 1227 C CA . LEU A 1 164 ? -8.770 -10.900 -14.698 1.00 87.56 164 LEU A CA 1
ATOM 1228 C C . LEU A 1 164 ? -9.457 -10.794 -16.064 1.00 87.56 164 LEU A C 1
ATOM 1230 O O . LEU A 1 164 ? -8.999 -11.446 -17.026 1.00 87.56 164 LEU A O 1
#

Foldseek 3Di:
DDQVPDPPDDDPDDCVVLPLLDDDDDDDDPVVCVVCVVVLLVVLVVLLVLLVLCPDPDPSNQVSLQVVQVVVVHGSVVSVVVVVSDDDPNALVSVLPCQQDPSNVVSVVVVLQVCVVVVNVDPPQPHSLSEWEAGPPRDIGHDPVHHDHYDDSVSSVCRVVVND

Radius of gyration: 18.68 Å; Cα contacts (8 Å, |Δi|>4): 168; chains: 1; bounding box: 51×34×45 Å

Sequence (164 aa):
STVAETPGAHEIFDSSQIPGHIKDLTLVNTETLKANPALGKALVGAWYEMMADLGADTAKGREVRAYLGEASGTGREGYEAQLDGMKMFYTPDAAIDFISSDQAYEAMDSVRQFSFEKGLLGEGAASADFVGIEFPGDRILGDESNLNLRFDTTYMQMAADGAL

Mean predicted aligned error: 3.95 Å

pLDDT: mean 94.45, std 5.84, range [52.0, 98.44]

Nearest PDB structures (foldseek):
  2l0i-assembly1_A  TM=1.945E-01  e=1.327E+00  Saccharomyces cerevisiae
  7xyv-assembly1_A  TM=2.051E-01  e=8.260E+00  Homo sapiens

Secondary structure (DSSP, 8-state):
--GGGSTT------GGGSTTTS-------HHHHHH-HHHHHHHHHHHHHHHHHHH--SHHHHHHHHHHHHHTTS-HHHHHHHHHTS----SHHHHHHHHTSHHHHHHHHHHHHHHHHTTTT-TT--STTSSEEEETTTEEES-GGGEEEE---HHHHHHHTT--